Protein AF-A0A662GA85-F1 (afdb_monomer_lite)

Foldseek 3Di:
DPFAQQQQWKKWAQQQKWKDWVVLRDIGGHDPDRHTDIDGNLVVLVVVLVVLVVCVVVVNDHDPVSNVVSVCCNPTGDDTDMDIGDPVPPIDTAGPPRDCPDPPDDDDDPDDPDD

Secondary structure (DSSP, 8-state):
--SSGGGG-EEEE-SS-EEEEGGGTEEEPPPTTPPPEEEEHHHHHHHHHHHHHHHHHHTS---HHHHHHHHHHHHH------EEE-TTS--EEE-TTSS-SS-------------

Radius of gyration: 14.91 Å; chains: 1; bounding box: 27×39×40 Å

Sequence (115 aa):
AEGLRDLYARIIRSNVASIEIPELGVSISPGAIAPLMITNVEGLLYMVLEAIKSLQVLGEGGSGEALDTVKRLLERGGRFTLILDDPMGLSSIEPPGGVSSGKVIVEVVEGILEE

Structure (mmCIF, N/CA/C/O backbone):
data_AF-A0A662GA85-F1
#
_entry.id   AF-A0A662GA8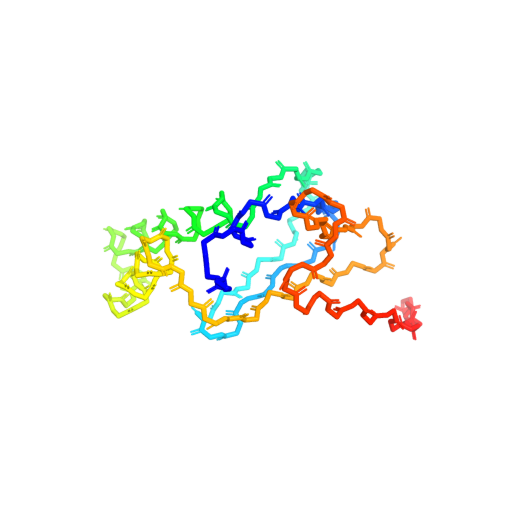5-F1
#
loop_
_atom_site.group_PDB
_atom_site.id
_atom_site.type_symbol
_atom_site.label_atom_id
_atom_site.label_alt_id
_atom_site.label_comp_id
_atom_site.label_asym_id
_atom_site.label_entity_id
_atom_site.label_seq_id
_atom_site.pdbx_PDB_ins_code
_atom_site.Cartn_x
_atom_site.Cartn_y
_atom_site.Cartn_z
_atom_site.occupancy
_atom_site.B_iso_or_equiv
_atom_site.auth_seq_id
_atom_site.auth_comp_id
_atom_site.auth_asym_id
_atom_site.auth_atom_id
_atom_site.pdbx_PDB_model_num
ATOM 1 N N . ALA A 1 1 ? -8.939 -21.082 3.280 1.00 35.28 1 ALA A N 1
ATOM 2 C CA . ALA A 1 1 ? -8.646 -20.017 4.256 1.00 35.28 1 ALA A CA 1
ATOM 3 C C . ALA A 1 1 ? -7.985 -18.877 3.493 1.00 35.28 1 ALA A C 1
ATOM 5 O O . ALA A 1 1 ? -6.771 -18.731 3.521 1.00 35.28 1 ALA A O 1
ATOM 6 N N . GLU A 1 2 ? -8.795 -18.167 2.712 1.00 54.72 2 GLU A N 1
ATOM 7 C CA . GLU A 1 2 ? -8.421 -16.913 2.050 1.00 54.72 2 GLU A CA 1
ATOM 8 C C . GLU A 1 2 ? -8.619 -15.804 3.092 1.00 54.72 2 GLU A C 1
ATOM 10 O O . GLU A 1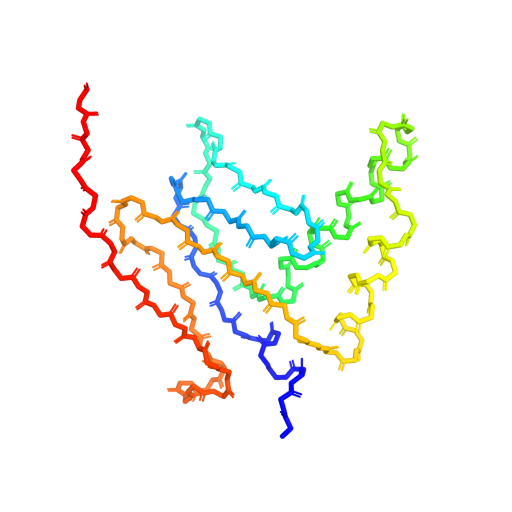 2 ? -9.617 -15.841 3.813 1.00 54.72 2 GLU A O 1
ATOM 15 N N . GLY A 1 3 ? -7.684 -14.867 3.250 1.00 65.88 3 GLY A N 1
ATOM 16 C CA . GLY A 1 3 ? -7.925 -13.721 4.138 1.00 65.88 3 GLY A CA 1
ATOM 17 C C . GLY A 1 3 ? -6.670 -13.072 4.704 1.00 65.88 3 GLY A C 1
ATOM 18 O O . GLY A 1 3 ? -6.452 -11.894 4.469 1.00 65.88 3 GLY A O 1
ATOM 19 N N . LEU A 1 4 ? -5.837 -13.823 5.432 1.00 78.75 4 LEU A N 1
ATOM 20 C CA . LEU A 1 4 ? -4.635 -13.267 6.082 1.00 78.75 4 LEU A CA 1
ATOM 21 C C . LEU A 1 4 ? -3.340 -13.635 5.368 1.00 78.75 4 LEU A C 1
ATOM 23 O O . LEU A 1 4 ? -2.394 -12.857 5.360 1.00 78.75 4 LEU A O 1
ATOM 27 N N . ARG A 1 5 ? -3.285 -14.819 4.747 1.00 83.75 5 ARG A N 1
ATOM 28 C CA . ARG A 1 5 ? -2.069 -15.255 4.059 1.00 83.75 5 ARG A CA 1
ATOM 29 C C . ARG A 1 5 ? -1.733 -14.308 2.909 1.00 83.75 5 ARG A C 1
ATOM 31 O O . ARG A 1 5 ? -0.578 -13.937 2.774 1.00 83.75 5 ARG A O 1
ATOM 38 N N . ASP A 1 6 ? -2.730 -13.864 2.152 1.00 83.25 6 ASP A N 1
ATOM 39 C CA . ASP A 1 6 ? -2.539 -12.975 1.001 1.00 83.25 6 ASP A CA 1
ATOM 40 C C . ASP A 1 6 ? -1.984 -11.591 1.391 1.00 83.25 6 ASP A C 1
ATOM 42 O O . ASP A 1 6 ? -1.371 -10.931 0.558 1.00 83.25 6 ASP A O 1
ATOM 46 N N . LEU A 1 7 ? -2.076 -11.189 2.669 1.00 88.19 7 LEU A N 1
ATOM 47 C CA . LEU A 1 7 ? -1.401 -9.987 3.176 1.00 88.19 7 LEU A CA 1
ATOM 48 C C . LEU A 1 7 ? 0.134 -10.092 3.093 1.00 88.19 7 LEU A C 1
ATOM 50 O O . LEU A 1 7 ? 0.832 -9.082 3.002 1.00 88.19 7 LEU A O 1
ATOM 54 N N . TYR A 1 8 ? 0.670 -11.314 3.061 1.00 89.06 8 TYR A N 1
ATOM 55 C CA . TYR A 1 8 ? 2.095 -11.576 2.864 1.00 89.06 8 TYR A CA 1
ATOM 56 C C . TYR A 1 8 ? 2.511 -11.625 1.390 1.00 89.06 8 TYR A C 1
ATOM 58 O O . TYR A 1 8 ? 3.679 -11.902 1.112 1.00 89.06 8 TYR A O 1
ATOM 66 N N . ALA A 1 9 ? 1.599 -11.376 0.443 1.00 88.69 9 ALA A N 1
ATOM 67 C CA . ALA A 1 9 ? 1.975 -11.233 -0.958 1.00 88.69 9 ALA A CA 1
ATOM 68 C C . ALA A 1 9 ? 2.943 -10.054 -1.109 1.00 88.69 9 ALA A C 1
ATOM 70 O O . ALA A 1 9 ? 2.680 -8.955 -0.615 1.00 88.69 9 ALA A O 1
ATOM 71 N N . ARG A 1 10 ? 4.084 -10.304 -1.754 1.00 92.56 10 ARG A N 1
ATOM 72 C CA . ARG A 1 10 ? 5.129 -9.303 -1.967 1.00 92.56 10 ARG A CA 1
ATOM 73 C C . ARG A 1 10 ? 4.700 -8.375 -3.091 1.00 92.56 10 ARG A C 1
ATOM 75 O O . ARG A 1 10 ? 4.227 -8.839 -4.119 1.00 92.56 10 ARG A O 1
ATOM 82 N N . ILE A 1 11 ? 4.903 -7.082 -2.894 1.00 93.31 11 ILE A N 1
ATOM 83 C CA . ILE A 1 11 ? 4.676 -6.045 -3.892 1.00 93.31 11 ILE A CA 1
ATOM 84 C C . ILE A 1 11 ? 6.039 -5.485 -4.274 1.00 93.31 11 ILE A C 1
ATOM 86 O O . ILE A 1 11 ? 6.782 -5.005 -3.414 1.00 93.31 11 ILE A O 1
ATOM 90 N N . ILE A 1 12 ? 6.351 -5.540 -5.561 1.00 94.88 12 ILE A N 1
ATOM 91 C CA . ILE A 1 12 ? 7.492 -4.866 -6.168 1.00 94.88 12 ILE A CA 1
ATOM 92 C C . ILE A 1 12 ? 6.899 -3.802 -7.086 1.00 94.88 12 ILE A C 1
ATOM 94 O O . ILE A 1 12 ? 6.277 -4.128 -8.090 1.00 94.88 12 ILE A O 1
ATOM 98 N N . ARG A 1 13 ? 7.045 -2.531 -6.714 1.00 95.00 13 ARG A N 1
ATOM 99 C CA . ARG A 1 13 ? 6.524 -1.380 -7.458 1.00 95.00 13 ARG A CA 1
ATOM 100 C C . ARG A 1 13 ? 7.687 -0.602 -8.066 1.00 95.00 13 ARG A C 1
ATOM 102 O O . ARG A 1 13 ? 8.586 -0.168 -7.337 1.00 95.00 13 ARG A O 1
ATOM 109 N N . SER A 1 14 ? 7.648 -0.396 -9.379 1.00 94.94 14 SER A N 1
ATOM 110 C CA . SER A 1 14 ? 8.592 0.452 -10.105 1.00 94.94 14 SER A CA 1
ATOM 111 C C . SER A 1 14 ? 8.473 1.920 -9.669 1.00 94.94 14 SER A C 1
ATOM 113 O O . SER A 1 14 ? 7.557 2.319 -8.945 1.00 94.94 14 SER A O 1
ATOM 115 N N . ASN A 1 15 ? 9.420 2.752 -10.094 1.00 94.44 15 ASN A N 1
ATOM 116 C CA . ASN A 1 15 ? 9.384 4.187 -9.824 1.00 94.44 15 ASN A CA 1
ATOM 117 C C . ASN A 1 15 ? 8.274 4.927 -10.590 1.00 94.44 15 ASN A C 1
ATOM 119 O O . ASN A 1 15 ? 7.967 6.054 -10.219 1.00 94.44 15 ASN A O 1
ATOM 123 N N . VAL A 1 16 ? 7.677 4.321 -11.620 1.00 93.69 16 VAL A N 1
ATOM 124 C CA . VAL A 1 16 ? 6.644 4.944 -12.470 1.00 93.69 16 VAL A CA 1
ATOM 125 C C . VAL A 1 16 ? 5.270 4.279 -12.353 1.00 93.69 16 VAL A C 1
ATOM 127 O O . VAL A 1 16 ? 4.317 4.761 -12.952 1.00 93.69 16 VAL A O 1
ATOM 130 N N . ALA A 1 17 ? 5.150 3.209 -11.566 1.00 94.00 17 ALA A N 1
ATOM 131 C CA . ALA A 1 17 ? 3.888 2.504 -11.384 1.00 94.00 17 ALA A CA 1
ATOM 132 C C . ALA A 1 17 ? 2.965 3.198 -10.374 1.00 94.00 17 ALA A C 1
ATOM 134 O O . ALA A 1 17 ? 3.428 3.708 -9.349 1.00 94.00 17 ALA A O 1
ATOM 135 N N . SER A 1 18 ? 1.658 3.177 -10.607 1.00 94.94 18 SER A N 1
ATOM 136 C CA . SER A 1 18 ? 0.645 3.618 -9.645 1.00 94.94 18 SER A CA 1
ATOM 137 C C . SER A 1 18 ? 0.048 2.431 -8.886 1.00 94.94 18 SER A C 1
ATOM 139 O O . SER A 1 18 ? 0.102 1.282 -9.325 1.00 94.94 18 SER A O 1
ATOM 141 N N . ILE A 1 19 ? -0.486 2.708 -7.696 1.00 94.69 19 ILE A N 1
ATOM 142 C CA . ILE A 1 19 ? -1.225 1.728 -6.894 1.00 94.69 19 ILE A CA 1
ATOM 143 C C . ILE A 1 19 ? -2.613 2.280 -6.599 1.00 94.69 19 ILE A C 1
ATOM 145 O O . ILE A 1 19 ? -2.733 3.410 -6.126 1.00 94.69 19 ILE A O 1
ATOM 149 N N . GLU A 1 20 ? -3.642 1.457 -6.785 1.00 94.69 20 GLU A N 1
ATOM 150 C CA . GLU A 1 20 ? -5.018 1.797 -6.425 1.00 94.69 20 GLU A CA 1
ATOM 151 C C . GLU A 1 20 ? -5.672 0.703 -5.579 1.00 94.69 20 GLU A C 1
ATOM 153 O O . GLU A 1 20 ? -5.481 -0.493 -5.811 1.00 94.69 20 GLU A O 1
ATOM 158 N N . ILE A 1 21 ? -6.469 1.131 -4.595 1.00 92.12 21 ILE A N 1
ATOM 159 C CA . ILE A 1 21 ? -7.387 0.271 -3.838 1.00 92.12 21 ILE A CA 1
ATOM 160 C C . ILE A 1 21 ? -8.771 0.930 -3.890 1.00 92.12 21 ILE A C 1
ATOM 162 O O . ILE A 1 21 ? -9.085 1.761 -3.025 1.00 92.12 21 ILE A O 1
ATOM 166 N N . PRO A 1 22 ? -9.593 0.608 -4.909 1.00 90.62 22 PRO A N 1
ATOM 167 C CA . PRO A 1 22 ? -10.857 1.297 -5.164 1.00 90.62 22 PRO A CA 1
ATOM 168 C C . PRO A 1 22 ? -11.818 1.268 -3.975 1.00 90.62 22 PRO A C 1
ATOM 170 O O . PRO A 1 22 ? -12.432 2.282 -3.651 1.00 90.62 22 PRO A O 1
ATOM 173 N N . GLU A 1 23 ? -11.907 0.139 -3.266 1.00 88.44 23 GLU A N 1
ATOM 174 C CA . GLU A 1 23 ? -12.805 -0.021 -2.115 1.00 88.44 23 GLU A CA 1
ATOM 175 C C . GLU A 1 23 ? -12.415 0.856 -0.915 1.00 88.44 23 GLU A C 1
ATOM 177 O O . GLU A 1 23 ? -13.244 1.104 -0.040 1.00 88.44 23 GLU A O 1
ATOM 182 N N . LEU A 1 24 ? -11.167 1.332 -0.870 1.00 87.81 24 LEU A N 1
ATOM 183 C CA . LEU A 1 24 ? -10.668 2.251 0.154 1.00 87.81 24 LEU A CA 1
ATOM 184 C C . LEU A 1 24 ? -10.542 3.696 -0.351 1.00 87.81 24 LEU A C 1
ATOM 186 O O . LEU A 1 24 ? -10.168 4.572 0.428 1.00 87.81 24 LEU A O 1
ATOM 190 N N . GLY A 1 25 ? -10.819 3.952 -1.635 1.00 89.00 25 GLY A N 1
ATOM 191 C CA . GLY A 1 25 ? -10.586 5.255 -2.263 1.00 89.00 25 GLY A CA 1
ATOM 192 C C . GLY A 1 25 ? -9.113 5.676 -2.252 1.00 89.00 25 GLY A C 1
ATOM 193 O O . GLY A 1 25 ? -8.814 6.867 -2.204 1.00 89.00 25 GLY A O 1
ATOM 194 N N . VAL A 1 26 ? -8.190 4.711 -2.237 1.00 90.38 26 VAL A N 1
ATOM 195 C CA . VAL A 1 26 ? -6.747 4.972 -2.204 1.00 90.38 26 VAL A CA 1
ATOM 196 C C . VAL A 1 26 ? -6.214 4.998 -3.627 1.00 90.38 26 VAL A C 1
ATOM 198 O O . VAL A 1 26 ? -6.412 4.043 -4.374 1.00 90.38 26 VAL A O 1
ATOM 201 N N . SER A 1 27 ? -5.477 6.054 -3.960 1.00 92.88 27 SER A N 1
ATOM 202 C CA . SER A 1 27 ? -4.671 6.144 -5.175 1.00 92.88 27 SER A CA 1
ATOM 203 C C . SER A 1 27 ? -3.301 6.717 -4.819 1.00 92.88 27 SER A C 1
ATOM 205 O O . SER A 1 27 ? -3.199 7.740 -4.138 1.00 92.88 27 SER A O 1
ATOM 207 N N . ILE A 1 28 ? -2.244 6.020 -5.228 1.00 92.56 28 ILE A N 1
ATOM 208 C CA . ILE A 1 28 ?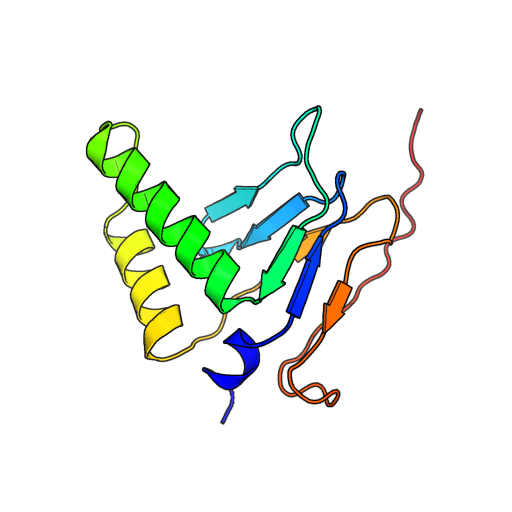 -0.850 6.391 -4.994 1.00 92.56 28 ILE A CA 1
ATOM 209 C C . ILE A 1 28 ? -0.181 6.524 -6.356 1.00 92.56 28 ILE A C 1
ATOM 211 O O . ILE A 1 28 ? 0.154 5.531 -7.003 1.00 92.56 28 ILE A O 1
ATOM 215 N N . SER A 1 29 ? 0.040 7.764 -6.777 1.00 92.94 29 SER A N 1
ATOM 216 C CA . SER A 1 29 ? 0.791 8.076 -7.990 1.00 92.94 29 SER A CA 1
ATOM 217 C C . SER A 1 29 ? 2.286 8.232 -7.688 1.00 92.94 29 SER A C 1
ATOM 219 O O . SER A 1 29 ? 2.659 8.724 -6.617 1.00 92.94 29 SER A O 1
ATOM 221 N N . PRO A 1 30 ? 3.177 7.842 -8.613 1.00 92.44 30 PRO A N 1
ATOM 222 C CA . PRO A 1 30 ? 4.599 8.130 -8.477 1.00 92.44 30 PRO A CA 1
ATOM 223 C C . PRO A 1 30 ? 4.861 9.645 -8.521 1.00 92.44 30 PRO A C 1
ATOM 225 O O . PRO A 1 30 ? 4.334 10.362 -9.367 1.00 92.44 30 PRO A O 1
ATOM 228 N N . GLY A 1 31 ? 5.707 10.136 -7.614 1.00 89.69 31 GLY A N 1
ATOM 229 C CA . GLY A 1 31 ? 6.269 11.487 -7.699 1.00 89.69 31 GLY A CA 1
ATOM 230 C C . GLY A 1 31 ? 7.465 11.567 -8.656 1.00 89.69 31 GLY A C 1
ATOM 231 O O . GLY A 1 31 ? 7.982 10.547 -9.107 1.00 89.69 31 GLY A O 1
ATOM 232 N N . ALA A 1 32 ? 7.968 12.783 -8.900 1.00 88.50 32 ALA A N 1
ATOM 233 C CA . ALA A 1 32 ? 9.080 13.037 -9.829 1.00 88.50 32 ALA A CA 1
ATOM 234 C C . ALA A 1 32 ? 10.358 12.229 -9.526 1.00 88.50 32 ALA A C 1
ATOM 236 O O . ALA A 1 32 ? 11.106 11.879 -10.434 1.00 88.50 32 ALA A O 1
ATOM 237 N N . ILE A 1 33 ? 10.609 11.936 -8.247 1.00 90.75 33 ILE A N 1
ATOM 238 C CA . ILE A 1 33 ? 11.735 11.117 -7.781 1.00 90.75 33 ILE A CA 1
ATOM 239 C C . ILE A 1 33 ? 11.182 10.026 -6.860 1.00 90.75 33 ILE A C 1
ATOM 241 O O . ILE A 1 33 ? 11.474 9.981 -5.665 1.00 90.75 33 ILE A O 1
ATOM 245 N N . ALA A 1 34 ? 10.299 9.179 -7.389 1.00 91.00 34 ALA A N 1
ATOM 246 C CA . ALA A 1 34 ? 9.805 8.040 -6.632 1.00 91.00 34 ALA A CA 1
ATOM 247 C C . ALA A 1 34 ? 10.836 6.894 -6.658 1.00 91.00 34 ALA A C 1
ATOM 249 O O . ALA A 1 34 ? 11.335 6.545 -7.726 1.00 91.00 34 ALA A O 1
ATOM 250 N N . PRO A 1 35 ? 11.180 6.286 -5.513 1.00 92.44 35 PRO A N 1
ATOM 251 C CA . PRO A 1 35 ? 12.047 5.117 -5.500 1.00 92.44 35 PRO A CA 1
ATOM 252 C C . PRO A 1 35 ? 11.295 3.862 -5.964 1.00 92.44 35 PRO A C 1
ATOM 254 O O . PRO A 1 35 ? 10.059 3.809 -5.975 1.00 92.44 35 PRO A O 1
ATOM 257 N N . LEU A 1 36 ? 12.066 2.823 -6.289 1.00 93.00 36 LEU A N 1
ATOM 258 C CA . LEU A 1 36 ? 11.547 1.461 -6.343 1.00 93.00 36 LEU A CA 1
ATOM 259 C C . LEU A 1 36 ? 11.111 1.051 -4.931 1.00 93.00 36 LEU A C 1
ATOM 261 O O . LEU A 1 36 ? 11.835 1.272 -3.958 1.00 93.00 36 LEU A O 1
ATOM 265 N N . MET A 1 37 ? 9.931 0.454 -4.822 1.00 94.50 37 MET A N 1
ATOM 266 C CA . MET A 1 37 ? 9.338 0.067 -3.547 1.00 94.50 37 MET A CA 1
ATOM 267 C C . MET A 1 37 ? 9.169 -1.449 -3.499 1.00 94.50 37 MET A C 1
ATOM 269 O O . MET A 1 37 ? 8.489 -2.032 -4.337 1.00 94.50 37 MET A O 1
ATOM 273 N N . ILE A 1 38 ? 9.782 -2.079 -2.496 1.00 95.75 38 ILE A N 1
ATOM 274 C CA . ILE A 1 38 ? 9.589 -3.496 -2.178 1.00 95.75 38 ILE A CA 1
ATOM 275 C C . ILE A 1 38 ? 8.889 -3.564 -0.827 1.00 95.75 38 ILE A C 1
ATOM 277 O O . ILE A 1 38 ? 9.413 -3.079 0.175 1.00 95.75 38 ILE A O 1
ATOM 281 N N . THR A 1 39 ? 7.699 -4.150 -0.800 1.00 95.62 39 THR A N 1
ATOM 282 C CA . THR A 1 39 ? 6.908 -4.330 0.420 1.00 95.62 39 THR A CA 1
ATOM 283 C C . THR A 1 39 ? 6.057 -5.597 0.320 1.00 95.62 39 THR A C 1
ATOM 285 O O . THR A 1 39 ? 6.284 -6.445 -0.543 1.00 95.62 39 THR A O 1
ATOM 288 N N . ASN A 1 40 ? 5.076 -5.745 1.198 1.00 93.81 40 ASN A N 1
ATOM 289 C CA . ASN A 1 40 ? 3.970 -6.678 1.060 1.00 93.81 40 ASN A CA 1
ATOM 290 C C . ASN A 1 40 ? 2.626 -5.940 1.174 1.00 93.81 40 ASN A C 1
ATOM 292 O O . ASN A 1 40 ? 2.571 -4.749 1.489 1.00 93.81 40 ASN A O 1
ATOM 296 N N . VAL A 1 41 ? 1.536 -6.650 0.903 1.00 92.44 41 VAL A N 1
ATOM 297 C CA . VAL A 1 41 ? 0.174 -6.108 1.008 1.00 92.44 41 VAL A CA 1
ATOM 298 C C . VAL A 1 41 ? -0.112 -5.563 2.414 1.00 92.44 41 VAL A C 1
ATOM 300 O O . VAL A 1 41 ? -0.680 -4.482 2.547 1.00 92.44 41 VAL A O 1
ATOM 303 N N . GLU A 1 42 ? 0.336 -6.254 3.464 1.00 93.50 42 GLU A N 1
ATOM 304 C CA . GLU A 1 42 ? 0.251 -5.780 4.851 1.00 93.50 42 GLU A CA 1
ATOM 305 C C . GLU A 1 42 ? 0.932 -4.413 5.042 1.00 93.50 42 GLU A C 1
ATOM 307 O O . GLU A 1 42 ? 0.330 -3.476 5.567 1.00 93.50 42 GLU A O 1
ATOM 312 N N . GLY A 1 43 ? 2.176 -4.277 4.580 1.00 95.38 43 GLY A N 1
ATOM 313 C CA . GLY A 1 43 ? 2.961 -3.052 4.684 1.00 95.38 43 GLY A CA 1
ATOM 314 C C . GLY A 1 43 ? 2.339 -1.891 3.914 1.00 95.38 43 GLY A C 1
ATOM 315 O O . GLY A 1 43 ? 2.332 -0.764 4.408 1.00 95.38 43 GLY A O 1
ATOM 316 N N . LEU A 1 44 ? 1.749 -2.161 2.745 1.00 94.94 44 LEU A N 1
ATOM 317 C CA . LEU A 1 44 ? 0.973 -1.167 2.006 1.00 94.94 44 LEU A CA 1
ATOM 318 C C . LEU A 1 44 ? -0.256 -0.702 2.805 1.00 94.94 44 LEU A C 1
ATOM 320 O O . LEU A 1 44 ? -0.482 0.501 2.921 1.00 94.94 44 LEU A O 1
ATOM 324 N N . LEU A 1 45 ? -1.023 -1.624 3.396 1.00 94.50 45 LEU A N 1
ATOM 325 C CA . LEU A 1 45 ? -2.196 -1.283 4.209 1.00 94.50 45 LEU A CA 1
ATOM 326 C C . LEU A 1 45 ? -1.827 -0.485 5.469 1.00 94.50 45 LEU A C 1
ATOM 328 O O . LEU A 1 45 ? -2.549 0.445 5.826 1.00 94.50 45 LEU A O 1
ATOM 332 N N . TYR A 1 46 ? -0.694 -0.779 6.116 1.00 96.19 46 TYR A N 1
ATOM 333 C CA . TYR A 1 46 ? -0.184 0.062 7.206 1.00 96.19 46 TYR A CA 1
ATOM 334 C C . TYR A 1 46 ? 0.174 1.471 6.732 1.00 96.19 46 TYR A C 1
ATOM 336 O O . TYR A 1 46 ? -0.129 2.442 7.420 1.00 96.19 46 TYR A O 1
ATOM 344 N N . MET A 1 47 ? 0.770 1.602 5.548 1.00 94.75 47 MET A N 1
ATOM 345 C CA . MET A 1 47 ? 1.093 2.907 4.970 1.00 94.75 47 MET A CA 1
ATOM 346 C C . MET A 1 47 ? -0.172 3.740 4.722 1.00 94.75 47 MET A C 1
ATOM 348 O O . MET A 1 47 ? -0.219 4.919 5.070 1.00 94.75 47 MET A O 1
ATOM 352 N N . VAL A 1 48 ? -1.227 3.103 4.203 1.00 93.81 48 VAL A N 1
ATOM 353 C CA . VAL A 1 48 ? -2.556 3.713 4.046 1.00 93.81 48 VAL A CA 1
ATOM 354 C C . VAL A 1 48 ? -3.145 4.107 5.401 1.00 93.81 48 VAL A C 1
ATOM 356 O O . VAL A 1 48 ? -3.660 5.215 5.548 1.00 93.81 48 VAL A O 1
ATOM 359 N N . LEU A 1 49 ? -3.054 3.233 6.408 1.00 94.50 49 LEU A N 1
ATOM 360 C CA . LEU A 1 49 ? -3.551 3.511 7.756 1.00 94.50 49 LEU A CA 1
ATOM 361 C C . LEU A 1 49 ? -2.899 4.765 8.354 1.00 94.50 49 LEU A C 1
ATOM 363 O O . LEU A 1 49 ? -3.599 5.608 8.916 1.00 94.50 49 LEU A O 1
ATOM 367 N N . GLU A 1 50 ? -1.577 4.891 8.233 1.00 94.88 50 GLU A N 1
ATOM 368 C CA . GLU A 1 50 ? -0.845 6.062 8.721 1.00 94.88 50 GLU A CA 1
ATOM 369 C C . GLU A 1 50 ? -1.219 7.328 7.942 1.00 94.88 50 GLU A C 1
ATOM 371 O O . GLU A 1 50 ? -1.474 8.357 8.564 1.00 94.88 50 GLU A O 1
ATOM 376 N N . ALA A 1 51 ? -1.372 7.248 6.615 1.00 92.50 51 ALA A N 1
ATOM 377 C CA . ALA A 1 51 ? -1.825 8.382 5.808 1.00 92.50 51 ALA A CA 1
ATOM 378 C C . ALA A 1 51 ? -3.216 8.887 6.240 1.00 92.50 51 ALA A C 1
ATOM 380 O O . ALA A 1 51 ? -3.411 10.091 6.417 1.00 92.50 51 ALA A O 1
ATOM 381 N N . ILE A 1 52 ? -4.169 7.979 6.489 1.00 91.75 52 ILE A N 1
ATOM 382 C CA . ILE A 1 52 ? -5.508 8.343 6.981 1.00 91.75 52 ILE A CA 1
ATOM 383 C C . ILE A 1 52 ? -5.415 9.027 8.352 1.00 91.75 52 ILE A C 1
ATOM 385 O O . ILE A 1 52 ? -6.065 10.051 8.567 1.00 91.75 52 ILE A O 1
ATOM 389 N N . LYS A 1 53 ? -4.594 8.504 9.275 1.00 92.12 53 LYS A N 1
ATOM 390 C CA . LYS A 1 53 ? -4.380 9.128 10.593 1.00 92.12 53 LYS A CA 1
ATOM 391 C C . LYS A 1 53 ? -3.779 10.525 10.467 1.00 92.12 53 LYS A C 1
ATOM 393 O O . LYS A 1 53 ? -4.224 11.434 11.163 1.00 92.12 53 LYS A O 1
ATOM 398 N N . SER A 1 54 ? -2.794 10.713 9.589 1.00 92.62 54 SER A N 1
ATOM 399 C CA . SER A 1 54 ? -2.189 12.025 9.349 1.00 92.62 54 SER A CA 1
ATOM 400 C C . SER A 1 54 ? -3.218 13.037 8.846 1.00 92.62 54 SER A C 1
ATOM 402 O O . SER A 1 54 ? -3.285 14.138 9.388 1.00 92.62 54 SER A O 1
ATOM 404 N N . LEU A 1 55 ? -4.077 12.657 7.893 1.00 91.12 55 LEU A N 1
ATOM 405 C CA . LEU A 1 55 ? -5.154 13.527 7.400 1.00 91.12 55 LEU A CA 1
ATOM 406 C C . LEU A 1 55 ? -6.155 13.905 8.500 1.00 91.12 55 LEU A C 1
ATOM 408 O O . LEU A 1 55 ? -6.567 15.063 8.577 1.00 91.12 55 LEU A O 1
ATOM 412 N N . GLN A 1 56 ? -6.493 12.964 9.390 1.00 89.56 56 GLN A N 1
ATOM 413 C CA . GLN A 1 56 ? -7.368 13.237 10.535 1.00 89.56 56 GLN A CA 1
ATOM 414 C C . GLN A 1 56 ? -6.752 14.246 11.505 1.00 89.56 56 GLN A C 1
ATOM 416 O O . GLN A 1 56 ? -7.446 15.146 11.975 1.00 89.56 56 GLN A O 1
ATOM 421 N N . VAL A 1 57 ? -5.453 14.117 11.791 1.00 91.12 57 VAL A N 1
ATOM 422 C CA . VAL A 1 57 ? -4.725 15.051 12.666 1.00 91.12 57 VAL A CA 1
ATOM 423 C C . VAL A 1 57 ? -4.675 16.454 12.060 1.00 91.12 57 VAL A C 1
ATOM 425 O O . VAL A 1 57 ? -4.799 17.435 12.791 1.00 91.12 57 VAL A O 1
ATOM 428 N N . LEU A 1 58 ? -4.524 16.556 10.739 1.00 91.56 58 LEU A N 1
ATOM 429 C CA . LEU A 1 58 ? -4.499 17.832 10.021 1.00 91.56 58 LEU A CA 1
ATOM 430 C C . LEU A 1 58 ? -5.898 18.440 9.816 1.00 91.56 58 LEU A C 1
ATOM 432 O O . LEU A 1 58 ? -6.008 19.613 9.471 1.00 91.56 58 LEU A O 1
ATOM 436 N N . GLY A 1 59 ? -6.971 17.673 10.042 1.00 88.31 59 GLY A N 1
ATOM 437 C CA . GLY A 1 59 ? -8.342 18.101 9.751 1.00 88.31 59 GLY A CA 1
ATOM 438 C C . GLY A 1 59 ? -8.644 18.204 8.251 1.00 88.31 59 GLY A C 1
ATOM 439 O O . GLY A 1 59 ? -9.642 18.806 7.865 1.00 88.31 59 GLY A O 1
ATOM 440 N N . GLU A 1 60 ? -7.792 17.616 7.411 1.00 84.56 60 GLU A N 1
ATOM 441 C CA . GLU A 1 60 ? -7.857 17.686 5.944 1.00 84.56 60 GLU A CA 1
ATOM 442 C C . GLU A 1 60 ? -8.609 16.495 5.328 1.00 84.56 60 GLU A C 1
ATOM 444 O O . GLU A 1 60 ? -8.729 16.382 4.110 1.00 84.56 60 GLU A O 1
ATOM 449 N N . GLY A 1 61 ? -9.137 15.593 6.160 1.00 79.38 61 GLY A N 1
ATOM 450 C CA . GLY A 1 61 ? -9.920 14.443 5.721 1.00 79.38 61 GLY A CA 1
ATOM 451 C C . GLY A 1 61 ? -9.670 13.201 6.570 1.00 79.38 61 GLY A C 1
ATOM 452 O O . GLY A 1 61 ? -9.244 13.284 7.717 1.00 79.38 61 GLY A O 1
ATOM 453 N N . GLY A 1 62 ? -9.952 12.031 5.993 1.00 72.56 62 GLY A N 1
ATOM 454 C CA . GLY A 1 62 ? -9.804 10.735 6.659 1.00 72.56 62 GLY A CA 1
ATOM 455 C C . GLY A 1 62 ? -11.074 10.299 7.392 1.00 72.56 62 GLY A C 1
ATOM 456 O O . GLY A 1 62 ? -11.275 10.588 8.572 1.00 72.56 62 GLY A O 1
ATOM 457 N N . SER A 1 63 ? -11.940 9.555 6.699 1.00 79.38 63 SER A N 1
ATOM 458 C CA . SER A 1 63 ? -13.139 8.983 7.320 1.00 79.38 63 SER A CA 1
ATOM 459 C C . SER A 1 63 ? -12.758 7.939 8.374 1.00 79.38 63 SER A C 1
ATOM 461 O O . SER A 1 63 ? -11.937 7.056 8.112 1.00 79.38 63 SER A O 1
ATOM 463 N N . GLY A 1 64 ? -13.396 7.997 9.548 1.00 81.94 64 GLY A N 1
ATOM 464 C CA . GLY A 1 64 ? -13.281 6.942 10.562 1.00 81.94 64 GLY A CA 1
ATOM 465 C C . GLY A 1 64 ? -13.665 5.565 10.010 1.00 81.94 64 GLY A C 1
ATOM 466 O O . GLY A 1 64 ? -13.054 4.563 10.365 1.00 81.94 64 GLY A O 1
ATOM 467 N N . GLU A 1 65 ? -14.585 5.522 9.044 1.00 86.19 65 GLU A N 1
ATOM 468 C CA . GLU A 1 65 ? -14.993 4.289 8.371 1.00 86.19 65 GLU A CA 1
ATOM 469 C C . GLU A 1 65 ? -13.870 3.673 7.522 1.00 86.19 65 GLU A C 1
ATOM 471 O O . GLU A 1 65 ? -13.681 2.454 7.546 1.00 86.19 65 GLU A O 1
ATOM 476 N N . ALA A 1 66 ? -13.089 4.495 6.812 1.00 86.56 66 ALA A N 1
ATOM 477 C CA . ALA A 1 66 ? -11.942 4.025 6.033 1.00 86.56 66 ALA A CA 1
ATOM 478 C C . ALA A 1 66 ? -10.855 3.466 6.962 1.00 86.56 66 ALA A C 1
ATOM 480 O O . ALA A 1 66 ? -10.339 2.370 6.739 1.00 86.56 66 ALA A O 1
ATOM 481 N N . LEU A 1 67 ? -10.579 4.172 8.062 1.00 90.19 67 LEU A N 1
ATOM 482 C CA . LEU A 1 67 ? -9.634 3.741 9.090 1.00 90.19 67 LEU A CA 1
ATOM 483 C C . LEU A 1 67 ? -10.042 2.401 9.722 1.00 90.19 67 LEU A C 1
ATOM 485 O O . LEU A 1 67 ? -9.216 1.494 9.845 1.00 90.19 67 LEU A O 1
ATOM 489 N N . ASP A 1 68 ? -11.316 2.245 10.079 1.00 92.00 68 ASP A N 1
ATOM 490 C CA . ASP A 1 68 ? -11.831 0.997 10.640 1.00 92.00 68 ASP A CA 1
ATOM 491 C C . ASP A 1 68 ? -11.837 -0.138 9.612 1.00 92.00 68 ASP A C 1
ATOM 493 O O . ASP A 1 68 ? -11.592 -1.292 9.963 1.00 92.00 68 ASP A O 1
ATOM 497 N N . THR A 1 69 ? -12.078 0.166 8.335 1.00 91.69 69 THR A N 1
ATOM 498 C CA . THR A 1 69 ? -12.005 -0.825 7.254 1.00 91.69 69 THR A CA 1
ATOM 499 C C . THR A 1 69 ? -10.586 -1.350 7.087 1.00 91.69 69 THR A C 1
ATOM 501 O O . THR A 1 69 ? -10.393 -2.565 7.088 1.00 91.69 69 THR A O 1
ATOM 504 N N . VAL A 1 70 ? -9.587 -0.464 7.036 1.00 92.69 70 VAL A N 1
ATOM 505 C CA . VAL A 1 70 ? -8.173 -0.857 6.933 1.00 92.69 70 VAL A CA 1
ATOM 506 C C . VAL A 1 70 ? -7.745 -1.698 8.136 1.00 92.69 70 VAL A C 1
ATOM 508 O O . VAL A 1 70 ? -7.131 -2.749 7.959 1.00 92.69 70 V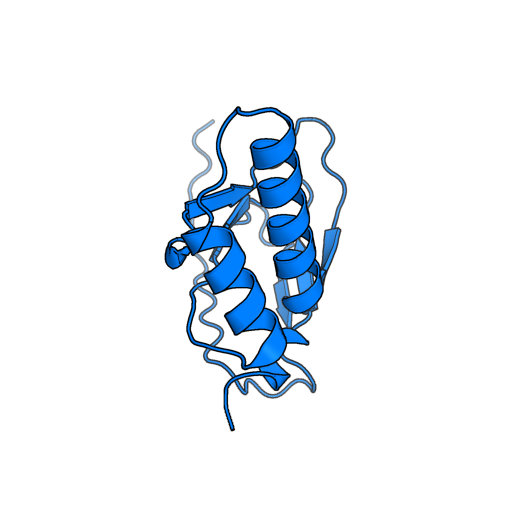AL A O 1
ATOM 511 N N . LYS A 1 71 ? -8.131 -1.307 9.358 1.00 94.00 71 LYS A N 1
ATOM 512 C CA . LYS A 1 71 ? -7.865 -2.108 10.566 1.00 94.00 71 LYS A CA 1
ATOM 513 C C . LYS A 1 71 ? -8.481 -3.503 10.485 1.00 94.00 71 LYS A C 1
ATOM 515 O O . LYS A 1 71 ? -7.807 -4.486 10.775 1.00 94.00 71 LYS A O 1
ATOM 520 N N . ARG A 1 72 ? -9.742 -3.611 10.046 1.00 92.25 72 ARG A N 1
ATOM 521 C CA . ARG A 1 72 ? -10.402 -4.915 9.869 1.00 92.25 72 ARG A CA 1
ATOM 522 C C . ARG A 1 72 ? -9.672 -5.790 8.854 1.00 92.25 72 ARG A C 1
ATOM 524 O O . ARG A 1 72 ? -9.508 -6.977 9.122 1.00 92.25 72 ARG A O 1
ATOM 531 N N . LEU A 1 73 ? -9.230 -5.219 7.730 1.00 90.56 73 LEU A N 1
ATOM 532 C CA . LEU A 1 73 ? -8.458 -5.944 6.716 1.00 90.56 73 LEU A CA 1
ATOM 533 C C . LEU A 1 73 ? -7.133 -6.470 7.285 1.00 90.56 73 LEU A C 1
ATOM 535 O O . LEU A 1 73 ? -6.793 -7.621 7.033 1.00 90.56 73 LEU A O 1
ATOM 539 N N . LEU A 1 74 ? -6.431 -5.671 8.094 1.00 91.06 74 LEU A N 1
ATOM 540 C CA . LEU A 1 74 ? -5.180 -6.074 8.748 1.00 91.06 74 LEU A CA 1
ATOM 541 C C . LEU A 1 74 ? -5.381 -7.184 9.796 1.00 91.06 74 LEU A C 1
ATOM 543 O O . LEU A 1 74 ? -4.575 -8.104 9.879 1.00 91.06 74 LEU A O 1
ATOM 547 N N . GLU A 1 75 ? -6.451 -7.123 10.591 1.00 90.94 75 GLU A N 1
ATOM 548 C CA . GLU A 1 75 ? -6.676 -8.067 11.698 1.00 90.94 75 GLU A CA 1
ATOM 549 C C . GLU A 1 75 ? -7.343 -9.376 11.267 1.00 90.94 75 GLU A C 1
ATOM 551 O O . GLU A 1 75 ? -7.060 -10.445 11.812 1.00 90.94 75 GLU A O 1
ATOM 556 N N . ARG A 1 76 ? -8.298 -9.292 10.338 1.00 86.88 76 ARG A N 1
ATOM 557 C CA . ARG A 1 76 ? -9.195 -10.403 9.986 1.00 86.88 76 ARG A CA 1
ATOM 558 C C . ARG A 1 76 ? -9.065 -10.839 8.535 1.00 86.88 76 ARG A C 1
ATOM 560 O O . ARG A 1 76 ? -9.658 -11.851 8.159 1.00 86.88 76 ARG A O 1
ATOM 567 N N . GLY A 1 77 ? -8.307 -10.102 7.730 1.00 83.19 77 GLY A N 1
ATOM 568 C CA . GLY A 1 77 ? -8.351 -10.238 6.287 1.00 83.19 77 GLY A CA 1
ATOM 569 C C . GLY A 1 77 ? -9.665 -9.724 5.705 1.00 83.19 77 GLY A C 1
ATOM 570 O O . GLY A 1 77 ? -10.551 -9.216 6.397 1.00 83.19 77 GLY A O 1
ATOM 571 N N . GLY A 1 78 ? -9.806 -9.876 4.398 1.00 85.19 78 GLY A N 1
ATOM 572 C CA . GLY A 1 78 ? -11.023 -9.523 3.688 1.00 85.19 78 GLY A CA 1
ATOM 573 C C . GLY A 1 78 ? -10.789 -9.473 2.191 1.00 85.19 78 GLY A C 1
ATOM 574 O O . GLY A 1 78 ? -9.679 -9.701 1.713 1.00 85.19 78 GLY A O 1
ATOM 575 N N . ARG A 1 79 ? -11.856 -9.187 1.451 1.00 85.19 79 ARG A N 1
ATOM 576 C CA . ARG A 1 79 ? -11.791 -9.028 0.003 1.00 85.19 79 ARG A CA 1
ATOM 577 C C . ARG A 1 79 ? -11.659 -7.552 -0.336 1.00 85.19 79 ARG A C 1
ATOM 579 O O . ARG A 1 79 ? -12.486 -6.756 0.095 1.00 85.19 79 ARG A O 1
ATOM 586 N N . PHE A 1 80 ? -10.648 -7.232 -1.120 1.00 86.94 80 PHE A N 1
ATOM 587 C CA . PHE A 1 80 ? -10.446 -5.932 -1.740 1.00 86.94 80 PHE A CA 1
ATOM 588 C C . PHE A 1 80 ? -9.648 -6.136 -3.023 1.00 86.94 80 PHE A C 1
ATOM 590 O O . PHE A 1 80 ? -9.099 -7.221 -3.256 1.00 86.94 80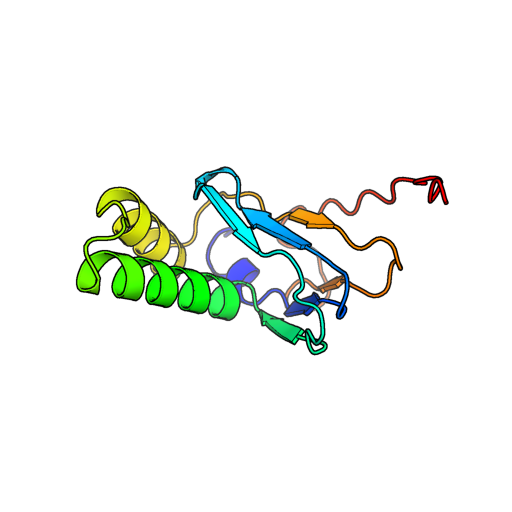 PHE A O 1
ATOM 597 N N . THR A 1 81 ? -9.592 -5.095 -3.838 1.00 89.06 81 THR A N 1
ATOM 598 C CA . THR A 1 81 ? -8.861 -5.095 -5.094 1.00 89.06 81 THR A CA 1
ATOM 599 C C . THR A 1 81 ? -7.618 -4.236 -4.936 1.00 89.06 81 THR A C 1
ATOM 601 O O . THR A 1 81 ? -7.700 -3.109 -4.463 1.00 89.06 81 THR A O 1
ATOM 604 N N . LEU A 1 82 ? -6.461 -4.767 -5.321 1.00 89.50 82 LEU A N 1
ATOM 605 C CA . LEU A 1 82 ? -5.232 -3.990 -5.445 1.00 89.50 82 LEU A CA 1
ATOM 606 C C . LEU A 1 82 ? -4.858 -3.961 -6.917 1.00 89.50 82 LEU A C 1
ATOM 608 O O . LEU A 1 82 ? -4.631 -5.013 -7.516 1.00 89.50 82 LEU A O 1
ATOM 612 N N . ILE A 1 83 ? -4.799 -2.760 -7.477 1.00 92.06 83 ILE A N 1
ATOM 613 C CA . ILE A 1 83 ? -4.396 -2.522 -8.859 1.00 92.06 83 ILE A CA 1
ATOM 614 C C . ILE A 1 83 ? -2.987 -1.942 -8.825 1.00 92.06 83 ILE A C 1
ATOM 616 O O . ILE A 1 83 ? -2.722 -0.997 -8.083 1.00 92.06 83 ILE A O 1
ATOM 620 N N . LEU A 1 84 ? -2.087 -2.545 -9.594 1.00 92.12 84 LEU A N 1
ATOM 621 C CA . LEU A 1 84 ? -0.716 -2.092 -9.784 1.00 92.12 84 LEU A CA 1
ATOM 622 C C . LEU A 1 84 ? -0.529 -1.855 -11.278 1.00 92.12 84 LEU A C 1
ATOM 624 O O . LEU A 1 84 ? -0.353 -2.812 -12.031 1.00 92.12 84 LEU A O 1
ATOM 628 N N . ASP A 1 85 ? -0.627 -0.597 -11.687 1.00 92.19 85 ASP A N 1
ATOM 629 C CA . ASP A 1 85 ? -0.491 -0.193 -13.083 1.00 92.19 85 ASP A CA 1
ATOM 630 C C . ASP A 1 85 ? 0.937 0.302 -13.317 1.00 92.19 85 ASP A C 1
ATOM 632 O O . ASP A 1 85 ? 1.392 1.246 -12.671 1.00 92.19 85 ASP A O 1
ATOM 636 N N . ASP A 1 86 ? 1.673 -0.385 -14.188 1.00 91.19 86 ASP A N 1
ATOM 637 C CA . ASP A 1 86 ? 3.067 -0.082 -14.489 1.00 91.19 86 ASP A CA 1
ATOM 638 C C . ASP A 1 86 ? 3.294 0.009 -15.998 1.00 91.19 86 ASP A C 1
ATOM 640 O O . ASP A 1 86 ? 3.447 -1.027 -16.655 1.00 91.19 86 ASP A O 1
ATOM 644 N N . PRO A 1 87 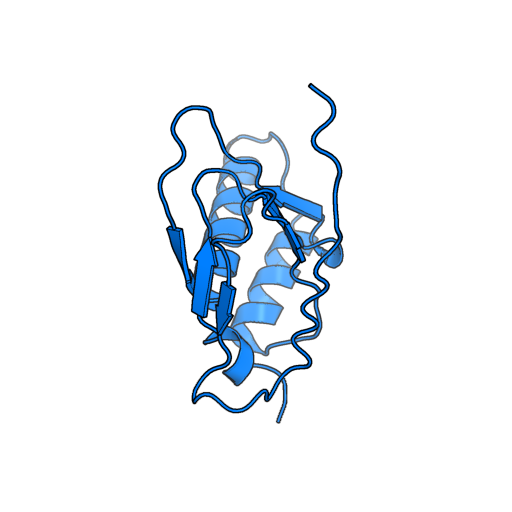? 3.435 1.229 -16.542 1.00 89.25 87 PRO A N 1
ATOM 645 C CA . PRO A 1 87 ? 3.697 1.434 -17.963 1.00 89.25 87 PRO A CA 1
ATOM 646 C C . PRO A 1 87 ? 4.958 0.722 -18.471 1.00 89.25 87 PRO A C 1
ATOM 648 O O . PRO A 1 87 ? 5.063 0.426 -19.657 1.00 89.25 87 PRO A O 1
ATOM 651 N N . MET A 1 88 ? 5.935 0.462 -17.593 1.00 88.00 88 MET A N 1
ATOM 652 C CA . MET A 1 88 ? 7.210 -0.165 -17.962 1.00 88.00 88 MET A CA 1
ATOM 653 C C . MET A 1 88 ? 7.228 -1.682 -17.736 1.00 88.00 88 MET A C 1
ATOM 655 O O . MET A 1 88 ? 8.210 -2.332 -18.092 1.00 88.00 88 MET A O 1
ATOM 659 N N . GLY A 1 89 ? 6.181 -2.251 -17.128 1.00 88.88 89 GLY A N 1
ATOM 660 C CA . GLY A 1 89 ? 6.084 -3.690 -16.867 1.00 88.88 89 GLY A CA 1
ATOM 661 C C . GLY A 1 89 ? 7.177 -4.253 -15.946 1.00 88.88 89 GLY A C 1
ATOM 662 O O . GLY A 1 89 ? 7.523 -5.428 -16.054 1.00 88.88 89 GLY A O 1
ATOM 663 N N . LEU A 1 90 ? 7.754 -3.433 -15.061 1.00 91.06 90 LEU A N 1
ATOM 664 C CA . LEU A 1 90 ? 8.808 -3.835 -14.115 1.00 91.06 90 LEU A CA 1
ATOM 665 C C . LEU A 1 90 ? 8.255 -4.261 -12.746 1.00 91.06 90 LEU A C 1
ATOM 667 O O . LEU A 1 90 ? 8.987 -4.813 -11.921 1.00 91.06 90 LEU A O 1
ATOM 671 N N . SER A 1 91 ? 6.987 -3.963 -12.488 1.00 92.62 91 SER A N 1
ATOM 672 C CA . SER A 1 91 ? 6.307 -4.216 -11.226 1.00 92.62 91 SER A CA 1
ATOM 673 C C . SER A 1 91 ? 5.707 -5.619 -11.167 1.00 92.62 91 SER A C 1
ATOM 675 O O . SER A 1 91 ? 5.357 -6.212 -12.187 1.00 92.62 91 SER A O 1
ATOM 677 N N . SER A 1 92 ? 5.565 -6.164 -9.961 1.00 91.38 92 SER A N 1
ATOM 678 C CA . SER A 1 92 ? 4.975 -7.486 -9.752 1.00 91.38 92 SER A CA 1
ATOM 679 C C . SER A 1 92 ? 4.316 -7.632 -8.380 1.00 91.38 92 SER A C 1
ATOM 681 O O . SER A 1 92 ? 4.678 -6.968 -7.403 1.00 91.38 92 SER A O 1
ATOM 683 N N . ILE A 1 93 ? 3.338 -8.539 -8.311 1.00 89.19 93 ILE A N 1
ATOM 684 C CA . ILE A 1 93 ? 2.728 -9.006 -7.064 1.00 89.19 93 ILE A CA 1
ATOM 685 C C . ILE A 1 93 ? 2.970 -10.509 -6.965 1.00 89.19 93 ILE A C 1
ATOM 687 O O . ILE A 1 93 ? 2.486 -11.283 -7.792 1.00 89.19 93 ILE A O 1
ATOM 691 N N . GLU A 1 94 ? 3.715 -10.933 -5.951 1.00 88.31 94 GLU A N 1
ATOM 692 C CA . GLU A 1 94 ? 4.119 -12.327 -5.781 1.00 88.31 94 GLU A CA 1
ATOM 693 C C . GLU A 1 94 ? 3.369 -12.959 -4.600 1.00 88.31 94 GLU A C 1
ATOM 695 O O . GLU A 1 94 ? 3.513 -12.498 -3.462 1.00 88.31 94 GLU A O 1
ATOM 700 N N . PRO A 1 95 ? 2.584 -14.030 -4.812 1.00 82.75 95 PRO A N 1
ATOM 701 C CA . PRO A 1 95 ? 1.863 -14.681 -3.731 1.00 82.75 95 PRO A CA 1
ATOM 702 C C . PRO A 1 95 ? 2.822 -15.381 -2.749 1.00 82.75 95 PRO A C 1
ATOM 704 O O . PRO A 1 95 ? 3.869 -15.917 -3.136 1.00 82.75 95 PRO A O 1
ATOM 707 N N . PRO A 1 96 ? 2.455 -15.457 -1.461 1.00 78.75 96 PRO A N 1
ATOM 708 C CA . PRO A 1 96 ? 3.288 -16.057 -0.424 1.00 78.75 96 PRO A CA 1
ATOM 709 C C . PRO A 1 96 ? 3.446 -17.571 -0.630 1.00 78.75 96 PRO A C 1
ATOM 711 O O . PRO A 1 96 ? 2.510 -18.358 -0.449 1.00 78.75 96 PRO A O 1
ATOM 714 N N . GLY A 1 97 ? 4.668 -17.997 -0.947 1.00 73.12 97 GLY A N 1
ATOM 715 C CA . GLY A 1 97 ? 5.008 -19.402 -1.187 1.00 73.12 97 GLY A CA 1
ATOM 716 C C . GLY A 1 97 ? 4.853 -19.859 -2.640 1.00 73.12 97 GLY A C 1
ATOM 717 O O . GLY A 1 97 ? 4.803 -21.062 -2.874 1.00 73.12 97 GLY A O 1
ATOM 718 N N . GLY A 1 98 ? 4.761 -18.933 -3.604 1.00 61.88 98 GLY A N 1
ATOM 719 C CA . GLY A 1 98 ? 4.861 -19.230 -5.043 1.00 61.88 98 GLY A CA 1
ATOM 720 C C . GLY A 1 98 ? 3.655 -19.942 -5.666 1.00 61.88 98 GLY A C 1
ATOM 721 O O . GLY A 1 98 ? 3.648 -20.189 -6.867 1.00 61.88 98 GLY A O 1
ATOM 722 N N . VAL A 1 99 ? 2.625 -20.251 -4.876 1.00 55.41 99 VAL A N 1
ATOM 723 C CA . VAL A 1 99 ? 1.357 -20.826 -5.339 1.00 55.41 99 VAL A CA 1
ATOM 724 C C . VAL A 1 99 ? 0.270 -19.784 -5.101 1.00 55.41 99 VAL A C 1
ATOM 726 O O . VAL A 1 99 ? 0.118 -19.311 -3.975 1.00 55.41 99 VAL A O 1
ATOM 729 N N . SER A 1 100 ? -0.459 -19.399 -6.150 1.00 52.22 100 SER A N 1
ATOM 730 C CA . SER A 1 100 ? -1.505 -18.371 -6.090 1.00 52.22 100 SER A CA 1
ATOM 731 C C . SER A 1 100 ? -2.647 -18.808 -5.161 1.00 52.22 100 SER A C 1
ATOM 733 O O . SER A 1 100 ? -3.517 -19.581 -5.563 1.00 52.22 100 SER A O 1
ATOM 735 N N . SER A 1 101 ? -2.629 -18.356 -3.905 1.00 50.47 101 SER A N 1
ATOM 736 C CA . SER A 1 101 ? -3.719 -18.585 -2.946 1.00 50.47 101 SER A CA 1
ATOM 737 C C . SER A 1 101 ? -4.864 -17.587 -3.102 1.00 50.47 101 SER A C 1
ATOM 739 O O . SER A 1 101 ? -6.010 -17.963 -2.886 1.00 50.47 101 SER A O 1
ATOM 741 N N . GLY A 1 102 ? -4.564 -16.361 -3.531 1.00 54.75 102 GLY A N 1
ATOM 742 C CA . GLY A 1 102 ? -5.531 -15.367 -3.983 1.00 54.75 102 GLY A CA 1
ATOM 743 C C . GLY A 1 102 ? -5.482 -15.250 -5.504 1.00 54.75 102 GLY A C 1
ATOM 744 O O . GLY A 1 102 ? -4.426 -15.439 -6.110 1.00 54.75 102 GLY A O 1
ATOM 745 N N . LYS A 1 103 ? -6.620 -14.966 -6.141 1.00 55.09 103 LYS A N 1
ATOM 746 C CA . LYS A 1 103 ? -6.703 -14.719 -7.588 1.00 55.09 103 LYS A CA 1
ATOM 747 C C . LYS A 1 103 ? -5.946 -13.432 -7.939 1.00 55.09 103 LYS A C 1
ATOM 749 O O . LYS A 1 103 ? -6.556 -12.376 -8.051 1.00 55.09 103 LYS A O 1
ATOM 754 N N . VAL A 1 104 ? -4.626 -13.508 -8.077 1.00 55.78 104 VAL A N 1
ATOM 755 C CA . VAL A 1 104 ? -3.839 -12.441 -8.698 1.00 55.78 104 VAL A CA 1
ATOM 756 C C . VAL A 1 104 ? -4.165 -12.496 -10.183 1.00 55.78 104 VAL A C 1
ATOM 758 O O . VAL A 1 104 ? -3.788 -13.443 -10.874 1.00 55.78 104 VAL A O 1
ATOM 761 N N . ILE A 1 105 ? -4.941 -11.525 -10.645 1.00 58.31 105 ILE A N 1
ATOM 762 C CA . ILE A 1 105 ? -5.202 -11.328 -12.065 1.00 58.31 105 ILE A CA 1
ATOM 763 C C . ILE A 1 105 ? -4.139 -10.341 -12.533 1.00 58.31 105 ILE A C 1
ATOM 765 O O . ILE A 1 105 ? -4.138 -9.191 -12.108 1.00 58.31 105 ILE A O 1
ATOM 769 N N . VAL A 1 106 ? -3.199 -10.821 -13.343 1.00 58.47 106 VAL A N 1
ATOM 770 C CA . VAL A 1 106 ? -2.243 -9.959 -14.037 1.00 58.47 106 VAL A CA 1
ATOM 771 C C . VAL A 1 106 ? -2.793 -9.752 -15.436 1.00 58.47 106 VAL A C 1
ATOM 773 O O . VAL A 1 106 ? -2.797 -10.684 -16.241 1.00 58.47 106 VAL A O 1
ATOM 776 N N . GLU A 1 107 ? -3.289 -8.552 -15.707 1.00 61.22 107 GLU A N 1
ATOM 777 C CA . GLU A 1 107 ? -3.652 -8.139 -17.058 1.00 61.22 107 GLU A CA 1
ATOM 778 C C . GLU A 1 107 ? -2.504 -7.307 -17.619 1.00 61.22 107 GLU A C 1
ATOM 780 O O . GLU A 1 107 ? -2.144 -6.271 -17.068 1.00 61.22 107 GLU A O 1
ATOM 785 N N . VAL A 1 108 ? -1.898 -7.791 -18.703 1.00 62.44 108 VAL A N 1
ATOM 786 C CA . VAL A 1 108 ? -0.960 -6.994 -19.492 1.00 62.44 108 VAL A CA 1
ATOM 787 C C . VAL A 1 108 ? -1.792 -6.283 -20.544 1.00 62.44 108 VAL A C 1
ATOM 789 O O . VAL A 1 108 ? -2.283 -6.910 -21.482 1.00 62.44 108 VAL A O 1
ATOM 792 N N . VAL A 1 109 ? -1.991 -4.986 -20.353 1.00 65.19 109 VAL A N 1
ATOM 793 C CA . VAL A 1 109 ? -2.640 -4.131 -21.344 1.00 65.19 109 VAL A CA 1
ATOM 794 C C . VAL A 1 109 ? -1.537 -3.535 -22.213 1.00 65.19 109 VAL A C 1
ATOM 796 O O . VAL A 1 109 ? -0.652 -2.850 -21.705 1.00 65.19 109 VAL A O 1
ATOM 799 N N . GLU A 1 110 ? -1.560 -3.800 -23.520 1.00 55.31 110 GLU A N 1
ATOM 800 C CA . GLU A 1 110 ? -0.692 -3.091 -24.466 1.00 55.31 110 GLU A CA 1
ATOM 801 C C . GLU A 1 110 ? -1.193 -1.647 -24.600 1.00 55.31 110 GLU A C 1
ATOM 803 O O . GLU A 1 110 ? -2.084 -1.340 -25.391 1.00 55.31 110 GLU A O 1
ATOM 808 N N . GLY A 1 111 ? -0.654 -0.757 -23.767 1.00 54.59 111 GLY A N 1
ATOM 809 C CA . GLY A 1 111 ? -0.818 0.681 -23.918 1.00 54.59 111 GLY A CA 1
ATOM 810 C C . GLY A 1 111 ? 0.171 1.216 -24.948 1.00 54.59 111 GLY A C 1
ATOM 811 O O . GLY A 1 111 ? 1.375 0.985 -24.846 1.00 54.59 111 GLY A O 1
ATOM 812 N N . ILE A 1 112 ? -0.327 1.954 -25.936 1.00 56.47 112 ILE A N 1
ATOM 813 C CA . ILE A 1 112 ? 0.512 2.819 -26.763 1.00 56.47 112 ILE A CA 1
ATOM 814 C C . ILE A 1 112 ? 0.846 4.023 -25.879 1.00 56.47 112 ILE A C 1
ATOM 816 O O . ILE A 1 112 ? -0.064 4.730 -25.450 1.00 56.47 112 ILE A O 1
ATOM 820 N N . LEU A 1 113 ? 2.123 4.237 -25.559 1.00 52.03 113 LEU A N 1
ATOM 821 C CA . LEU A 1 113 ? 2.561 5.526 -25.026 1.00 52.03 113 LEU A CA 1
ATOM 822 C C . LEU A 1 113 ? 2.336 6.544 -26.149 1.00 52.03 113 LEU A C 1
ATOM 824 O O . LEU A 1 113 ? 3.108 6.573 -27.105 1.00 52.03 113 LEU A O 1
ATOM 828 N N . GLU A 1 114 ? 1.241 7.301 -26.099 1.00 56.19 114 GLU A N 1
ATOM 829 C CA . GLU A 1 114 ? 1.130 8.493 -26.937 1.00 56.19 114 GLU A CA 1
ATOM 830 C C . GLU A 1 114 ? 2.143 9.519 -26.408 1.00 56.19 114 GLU A C 1
ATOM 832 O O . GLU A 1 114 ? 2.120 9.859 -25.222 1.00 56.19 114 GLU A O 1
ATOM 837 N N . GLU A 1 115 ? 3.086 9.902 -27.280 1.00 45.91 115 GLU A N 1
ATOM 838 C CA . GLU A 1 115 ? 4.150 10.891 -27.032 1.00 45.91 115 GLU A CA 1
ATOM 839 C C . GLU A 1 115 ? 3.614 12.290 -26.696 1.00 45.91 115 GLU A C 1
ATOM 841 O O . GLU A 1 115 ? 2.614 12.725 -27.317 1.00 45.91 115 GLU A O 1
#

pLDDT: mean 83.82, std 14.29, range [35.28, 96.19]